Protein AF-A0A7X6A8Q8-F1 (afdb_monomer)

Nearest PDB structures (foldseek):
  4jng-assembly1_B  TM=2.917E-01  e=9.343E+00  Schmallenberg virus

Solvent-accessible surface area (backbone atoms only — not comparable to full-atom values): 3440 Å² total; per-residue (Å²): 132,76,68,59,53,62,49,61,60,70,60,44,53,54,59,41,55,77,47,29,93,72,7,79,74,44,69,30,75,50,74,45,67,48,38,66,49,62,45,55,33,61,74,83,66,59,80,89,73,64,68,52,75,82,130

Foldseek 3Di:
DPQFQKDDPVVLVVVLVVCCVVAVLDWDWDIGGNDIDIDGHDCPPDNPPPDPPDD

pLDDT: mean 88.48, std 9.78, range [61.34, 98.0]

Secondary structure (DSSP, 8-state):
--TTSBP-HHHHHHHHHHTGGG-BSEEEEEEEBTEEEEEEE---S-TTT--SS--

Radius of gyration: 12.7 Å; Cα contacts (8 Å, |Δi|>4): 80; chains: 1; bounding box: 36×13×29 Å

Sequence (55 aa):
LDRHEPVDRATLERMKSVIEHRGPDDEGTHVEPGVGLGFRRLSIIDLAHGHQPMA

Structure (mmCIF, N/CA/C/O backbone):
data_AF-A0A7X6A8Q8-F1
#
_entry.id   AF-A0A7X6A8Q8-F1
#
loop_
_atom_site.group_PDB
_atom_site.id
_atom_site.type_symbol
_atom_site.label_atom_id
_atom_site.label_alt_id
_atom_site.label_comp_id
_atom_site.label_asym_id
_atom_site.label_e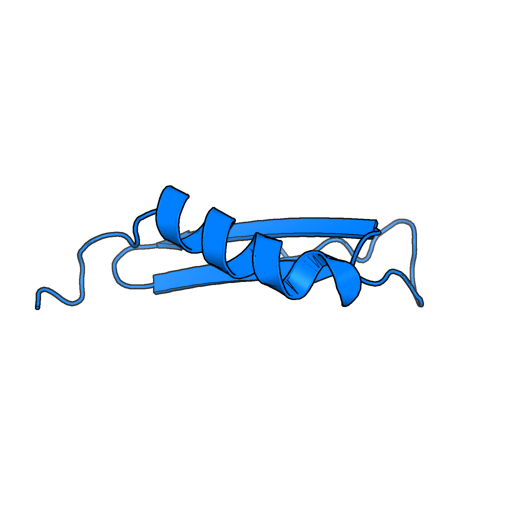ntity_id
_atom_site.label_seq_id
_atom_site.pdbx_PDB_ins_code
_atom_site.Cartn_x
_atom_site.Cartn_y
_atom_site.Cartn_z
_atom_site.occupancy
_atom_site.B_iso_or_equiv
_atom_site.auth_seq_id
_atom_site.auth_comp_id
_atom_site.auth_asym_id
_atom_site.auth_atom_id
_atom_site.pdbx_PDB_model_num
ATOM 1 N N . LEU A 1 1 ? -22.120 6.122 15.022 1.00 64.56 1 LEU A N 1
ATOM 2 C CA . LEU A 1 1 ? -20.872 5.564 14.467 1.00 64.56 1 LEU A CA 1
ATOM 3 C C . LEU A 1 1 ? -19.860 5.597 15.589 1.00 64.56 1 LEU A C 1
ATOM 5 O O . LEU A 1 1 ? -19.476 6.691 15.994 1.00 64.56 1 LEU A O 1
ATOM 9 N N . ASP A 1 2 ? -19.556 4.438 16.162 1.00 73.25 2 ASP A N 1
ATOM 10 C CA . ASP A 1 2 ? -18.492 4.343 17.154 1.00 73.25 2 ASP A CA 1
ATOM 11 C C . ASP A 1 2 ? -17.158 4.576 16.434 1.00 73.25 2 ASP A C 1
ATOM 13 O O . ASP A 1 2 ? -16.868 3.933 15.429 1.00 73.25 2 ASP A O 1
ATOM 17 N N . ARG A 1 3 ? -16.385 5.563 16.891 1.00 72.81 3 ARG A N 1
ATOM 18 C CA . ARG A 1 3 ? -15.099 5.920 16.277 1.00 72.81 3 ARG A CA 1
ATOM 19 C C . ARG A 1 3 ? -13.969 4.990 16.713 1.00 72.81 3 ARG A C 1
ATOM 21 O O . ARG A 1 3 ? -12.854 5.184 16.254 1.00 72.81 3 ARG A O 1
ATOM 28 N N . HIS A 1 4 ? -14.243 4.024 17.587 1.00 77.88 4 HIS A N 1
ATOM 29 C CA . HIS A 1 4 ? -13.251 3.085 18.104 1.00 77.88 4 HIS A CA 1
ATOM 30 C C . HIS A 1 4 ? -13.389 1.670 17.539 1.00 77.88 4 HIS A C 1
ATOM 32 O O . HIS A 1 4 ? -12.540 0.826 17.821 1.00 77.88 4 HIS A O 1
ATOM 38 N N . GLU A 1 5 ? -14.411 1.393 16.727 1.00 83.44 5 GLU A N 1
ATOM 39 C CA . GLU A 1 5 ? -14.534 0.084 16.093 1.00 83.44 5 GLU A CA 1
ATOM 40 C C . GLU A 1 5 ? -13.380 -0.126 15.091 1.00 83.44 5 GLU A C 1
ATOM 42 O O . GLU A 1 5 ? -13.069 0.783 14.311 1.00 83.44 5 GLU A O 1
ATOM 47 N N . PRO A 1 6 ? -12.692 -1.282 15.115 1.00 84.06 6 PRO A N 1
ATOM 48 C CA . PRO A 1 6 ? -11.661 -1.588 14.132 1.00 84.06 6 PRO A CA 1
ATOM 49 C C . PRO A 1 6 ? -12.234 -1.567 12.712 1.00 84.06 6 PRO A C 1
ATOM 51 O O . PRO A 1 6 ? -13.323 -2.080 12.462 1.00 84.06 6 PRO A O 1
ATOM 54 N N . VAL A 1 7 ? -11.482 -1.010 11.761 1.00 92.12 7 VAL A N 1
ATOM 55 C CA . VAL A 1 7 ? -11.882 -1.025 10.347 1.00 92.12 7 VAL A CA 1
ATOM 56 C C . VAL A 1 7 ? -11.89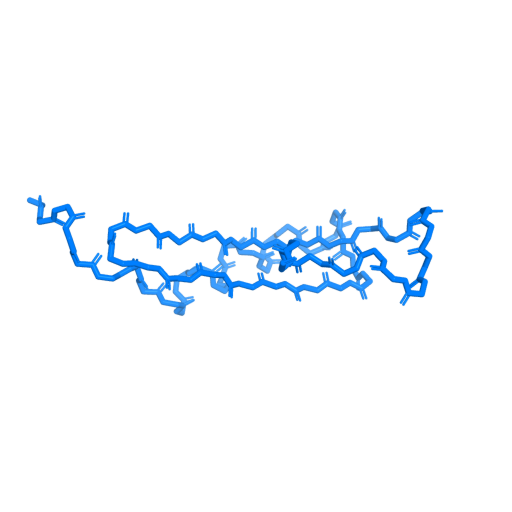5 -2.463 9.821 1.00 92.12 7 VAL A C 1
ATOM 58 O O . VAL A 1 7 ? -10.942 -3.216 10.026 1.00 92.12 7 VAL A O 1
ATOM 61 N N . ASP A 1 8 ? -12.953 -2.838 9.095 1.00 93.88 8 ASP A N 1
ATOM 62 C CA . ASP A 1 8 ? -13.041 -4.146 8.442 1.00 93.88 8 ASP A CA 1
ATOM 63 C C . ASP A 1 8 ? -11.922 -4.319 7.403 1.00 93.88 8 ASP A C 1
ATOM 65 O O . ASP A 1 8 ? -11.902 -3.679 6.343 1.00 93.88 8 ASP A O 1
ATOM 69 N N . ARG A 1 9 ? -11.012 -5.252 7.696 1.00 93.94 9 ARG A N 1
ATOM 70 C CA . ARG A 1 9 ? -9.886 -5.598 6.829 1.00 93.94 9 ARG A CA 1
ATOM 71 C C . ARG A 1 9 ? -10.349 -6.013 5.437 1.00 93.94 9 ARG A C 1
ATOM 73 O O . ARG A 1 9 ? -9.737 -5.593 4.463 1.00 93.94 9 ARG A O 1
ATOM 80 N N . ALA A 1 10 ? -11.432 -6.779 5.309 1.00 95.62 10 ALA A N 1
ATOM 81 C CA . ALA A 1 10 ? -11.880 -7.260 4.004 1.00 95.62 10 ALA A CA 1
ATOM 82 C C . ALA A 1 10 ? -12.304 -6.102 3.088 1.00 95.62 10 ALA A C 1
ATOM 84 O O . A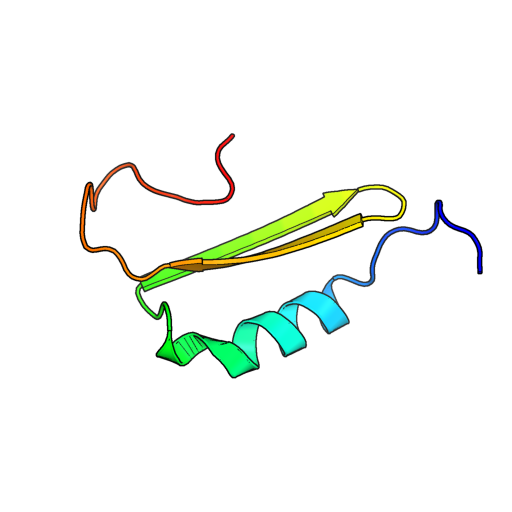LA A 1 10 ? -12.053 -6.125 1.882 1.00 95.62 10 ALA A O 1
ATOM 85 N N . THR A 1 11 ? -12.935 -5.075 3.654 1.00 95.00 11 THR A N 1
ATOM 86 C CA . THR A 1 11 ? -13.268 -3.845 2.929 1.00 95.00 11 THR A CA 1
ATOM 87 C C . THR A 1 11 ? -12.016 -3.102 2.476 1.00 95.00 11 THR A C 1
ATOM 89 O O . THR A 1 11 ? -11.931 -2.709 1.310 1.00 95.00 11 THR A O 1
ATOM 92 N N . LEU A 1 12 ? -11.022 -2.984 3.355 1.00 95.69 12 LEU A N 1
ATOM 93 C CA . LEU A 1 12 ? -9.757 -2.318 3.058 1.00 95.69 12 LEU A CA 1
ATOM 94 C C . LEU A 1 12 ? -8.974 -3.034 1.939 1.00 95.69 12 LEU A C 1
ATOM 96 O O . LEU A 1 12 ? -8.490 -2.378 1.016 1.00 95.69 12 LEU A O 1
ATOM 100 N N . GLU A 1 13 ? -8.951 -4.372 1.945 1.00 96.75 13 GLU A N 1
ATOM 101 C CA . GLU A 1 13 ? -8.336 -5.181 0.881 1.00 96.75 13 GLU A CA 1
ATOM 102 C C . GLU A 1 13 ? -9.005 -4.966 -0.482 1.00 96.75 13 GLU A C 1
ATOM 104 O O . GLU A 1 13 ? -8.327 -4.787 -1.501 1.00 96.75 13 GLU A O 1
ATOM 109 N N . ARG A 1 14 ? -10.345 -4.916 -0.523 1.00 97.75 14 ARG A N 1
ATOM 110 C CA . ARG A 1 14 ? -11.082 -4.638 -1.768 1.00 97.75 14 ARG A CA 1
ATOM 111 C C . ARG A 1 14 ? -10.756 -3.249 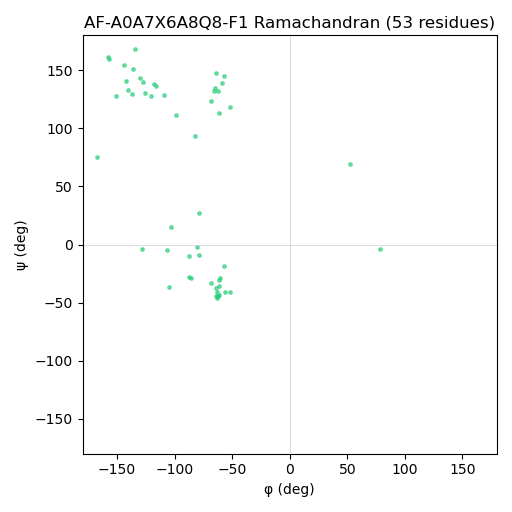-2.310 1.00 97.75 14 ARG A C 1
ATOM 113 O O . ARG A 1 14 ? -10.497 -3.113 -3.502 1.00 97.75 14 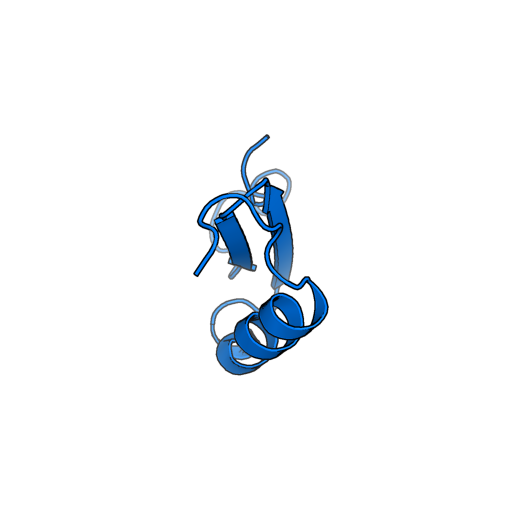ARG A O 1
ATOM 120 N N . MET A 1 15 ? -10.719 -2.230 -1.449 1.00 96.81 15 MET A N 1
ATOM 121 C CA . MET A 1 15 ? -10.385 -0.857 -1.854 1.00 96.81 15 MET A CA 1
ATOM 122 C C . MET A 1 15 ? -8.956 -0.755 -2.405 1.00 96.81 15 MET A C 1
ATOM 124 O O . MET A 1 15 ? -8.745 -0.180 -3.472 1.00 96.81 15 MET A O 1
ATOM 128 N N . LYS A 1 16 ? -7.985 -1.364 -1.714 1.00 96.50 16 LYS A N 1
ATOM 129 C CA . LYS A 1 16 ? -6.574 -1.417 -2.125 1.00 96.50 16 LYS A CA 1
ATOM 130 C C . LYS A 1 16 ? -6.389 -2.137 -3.466 1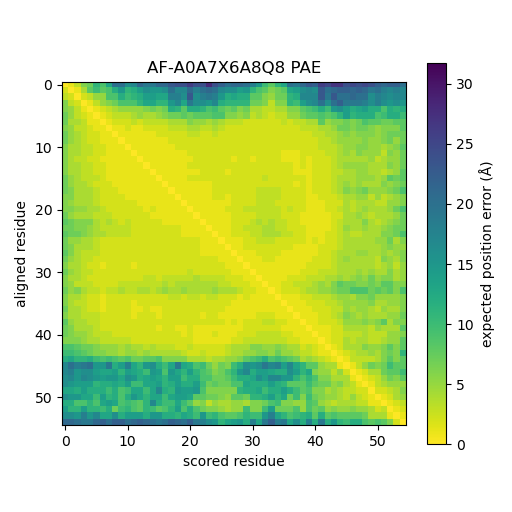.00 96.50 16 LYS A C 1
ATOM 132 O O . LYS A 1 16 ? -5.544 -1.745 -4.267 1.00 96.50 16 LYS A O 1
ATOM 137 N N . SER A 1 17 ? -7.175 -3.178 -3.733 1.00 97.12 17 SER A N 1
ATOM 138 C CA . SER A 1 17 ? -7.105 -3.953 -4.982 1.00 97.12 17 SER A CA 1
ATOM 139 C C . SER A 1 17 ? -7.560 -3.162 -6.211 1.00 97.12 17 SER A C 1
ATOM 141 O O . SER A 1 17 ? -6.967 -3.295 -7.273 1.00 97.12 17 SER A O 1
ATOM 143 N N . VAL A 1 18 ? -8.525 -2.246 -6.076 1.00 98.00 18 VAL A N 1
ATOM 144 C CA . VAL A 1 18 ? -8.965 -1.386 -7.198 1.00 98.00 18 VAL A CA 1
ATOM 145 C C . VAL A 1 18 ? -7.827 -0.508 -7.744 1.00 98.00 18 VAL A C 1
ATOM 147 O O . VAL A 1 18 ? -7.805 -0.170 -8.929 1.00 98.00 18 VAL A O 1
ATOM 150 N N . ILE A 1 19 ? -6.856 -0.154 -6.899 1.00 97.31 19 ILE A N 1
ATOM 151 C CA . ILE A 1 19 ? -5.718 0.703 -7.260 1.00 97.31 19 ILE A CA 1
ATOM 152 C C . ILE A 1 19 ? -4.407 -0.069 -7.476 1.00 97.31 19 ILE A C 1
ATOM 154 O O . ILE A 1 19 ? -3.348 0.551 -7.527 1.00 97.31 19 ILE A O 1
ATOM 158 N N . GLU A 1 20 ? -4.460 -1.395 -7.636 1.00 97.69 20 GLU A N 1
ATOM 159 C CA . GLU A 1 20 ? -3.287 -2.262 -7.847 1.00 97.69 20 GLU A CA 1
ATOM 160 C C . GLU A 1 20 ? -2.381 -1.784 -8.990 1.00 97.69 20 GLU A C 1
ATOM 162 O O . GLU A 1 20 ? -1.167 -1.714 -8.836 1.00 97.69 20 GLU A O 1
ATOM 167 N N . HIS A 1 21 ? -2.967 -1.333 -10.100 1.00 97.44 21 HIS A N 1
ATOM 168 C CA . HIS A 1 21 ? -2.236 -0.804 -11.256 1.00 97.44 21 HIS A CA 1
ATOM 169 C C . HIS A 1 21 ? -1.312 0.389 -10.935 1.00 97.44 21 HIS A C 1
ATOM 171 O O . HIS A 1 21 ? -0.433 0.709 -11.731 1.00 97.44 21 HIS A O 1
ATOM 177 N N . ARG A 1 22 ? -1.512 1.076 -9.800 1.00 96.12 22 ARG A N 1
ATOM 178 C CA . ARG A 1 22 ? -0.658 2.194 -9.354 1.00 96.12 22 ARG A CA 1
ATOM 179 C C . ARG A 1 22 ? 0.549 1.734 -8.538 1.00 96.12 22 ARG A C 1
ATOM 181 O O . ARG A 1 22 ? 1.410 2.556 -8.242 1.00 96.12 22 ARG A O 1
ATOM 188 N N . GLY A 1 23 ? 0.596 0.461 -8.160 1.00 95.94 23 GLY A N 1
ATOM 189 C CA . GLY A 1 23 ? 1.653 -0.122 -7.353 1.00 95.94 23 GLY A CA 1
ATOM 190 C C . GLY A 1 23 ? 1.580 -1.650 -7.342 1.00 95.94 23 GLY A C 1
ATOM 191 O O . GLY A 1 23 ? 1.120 -2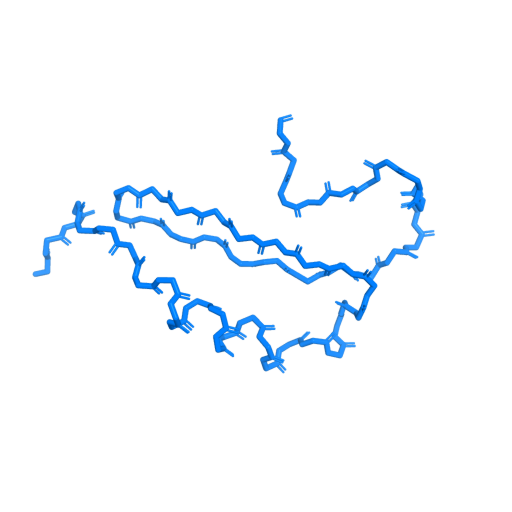.207 -6.344 1.00 95.94 23 GLY A O 1
ATOM 192 N N . PRO A 1 24 ? 1.992 -2.305 -8.443 1.00 95.19 24 PRO A N 1
ATOM 193 C CA . PRO A 1 24 ? 1.899 -3.754 -8.608 1.00 95.19 24 PRO A CA 1
ATOM 194 C C . PRO A 1 24 ? 3.008 -4.530 -7.883 1.00 95.19 24 PRO A C 1
ATOM 196 O O . PRO A 1 24 ? 2.948 -5.754 -7.831 1.00 95.19 24 PRO A O 1
ATOM 199 N N . ASP A 1 25 ? 4.026 -3.846 -7.355 1.00 93.75 25 ASP A N 1
ATOM 200 C CA . ASP A 1 25 ? 5.238 -4.505 -6.865 1.00 93.75 25 ASP A CA 1
ATOM 201 C C . ASP A 1 25 ? 5.115 -4.976 -5.414 1.00 93.75 25 ASP A C 1
ATOM 203 O O . ASP A 1 25 ? 5.787 -5.928 -5.026 1.00 93.75 25 ASP A O 1
ATOM 207 N N . ASP A 1 26 ? 4.298 -4.297 -4.602 1.00 92.44 26 ASP A N 1
ATOM 208 C CA . ASP A 1 26 ? 4.095 -4.655 -3.197 1.00 92.44 26 ASP A CA 1
ATOM 209 C C . ASP A 1 26 ? 2.774 -4.109 -2.634 1.00 92.44 26 ASP A C 1
ATOM 211 O O . ASP A 1 26 ? 2.172 -3.166 -3.166 1.00 92.44 26 ASP A O 1
ATOM 215 N N . GLU A 1 27 ? 2.333 -4.683 -1.520 1.00 94.75 27 GLU A N 1
ATOM 216 C CA . GLU A 1 27 ? 1.124 -4.285 -0.819 1.00 94.75 27 GLU A CA 1
ATOM 217 C C . GLU A 1 27 ? 1.239 -4.386 0.703 1.00 94.75 27 GLU A C 1
ATOM 219 O O . GLU A 1 27 ? 1.976 -5.196 1.249 1.00 94.75 27 GLU A O 1
ATOM 224 N N . GLY A 1 28 ? 0.433 -3.591 1.407 1.00 93.19 28 GLY A N 1
ATOM 225 C CA . GLY A 1 28 ? 0.420 -3.619 2.866 1.00 93.19 28 GLY A CA 1
ATOM 226 C C . GLY A 1 28 ? -0.877 -3.095 3.455 1.00 93.19 28 GLY A C 1
ATOM 227 O O . GLY A 1 28 ? -1.664 -2.418 2.783 1.00 93.19 28 GLY A O 1
ATOM 228 N N . THR A 1 29 ? -1.152 -3.453 4.710 1.00 94.81 29 THR A N 1
ATOM 229 C CA . THR A 1 29 ? -2.364 -3.022 5.414 1.00 94.81 29 THR A CA 1
ATOM 230 C C . THR A 1 29 ? -2.142 -2.927 6.919 1.00 94.81 29 THR A C 1
ATOM 232 O O . THR A 1 29 ? -1.731 -3.899 7.550 1.00 94.81 29 THR A O 1
ATOM 235 N N . HIS A 1 30 ? -2.491 -1.777 7.490 1.00 93.62 30 HIS A N 1
ATOM 236 C CA . HIS A 1 30 ? -2.446 -1.488 8.923 1.00 93.62 30 HIS A CA 1
ATOM 237 C C . HIS A 1 30 ? -3.856 -1.233 9.450 1.00 93.62 30 HIS A C 1
ATOM 239 O O . HIS A 1 30 ? -4.632 -0.535 8.797 1.00 93.62 30 HIS A O 1
ATOM 245 N N . VAL A 1 31 ? -4.197 -1.799 10.607 1.00 93.44 31 VAL A N 1
ATOM 246 C CA . VAL A 1 31 ? -5.517 -1.628 11.232 1.00 93.44 31 VAL A CA 1
ATOM 247 C C . VAL A 1 31 ? -5.340 -1.392 12.724 1.00 93.44 31 VAL A C 1
ATOM 249 O O . VAL A 1 31 ? -4.695 -2.180 13.410 1.00 93.44 31 VAL A O 1
ATOM 252 N N . GLU A 1 32 ? -5.979 -0.338 13.209 1.00 91.94 32 GLU A N 1
ATOM 253 C CA . GLU A 1 32 ? -6.083 0.046 14.614 1.00 91.94 32 GLU A CA 1
ATOM 254 C C . GLU A 1 32 ? -7.547 0.415 14.930 1.00 91.94 32 GLU A C 1
ATOM 256 O O . GLU A 1 32 ? -8.369 0.553 14.015 1.00 91.94 32 GLU A O 1
ATOM 261 N N . PRO A 1 33 ? -7.926 0.567 16.211 1.00 92.31 33 PRO A N 1
ATOM 262 C CA . PRO A 1 33 ? -9.255 1.051 16.582 1.00 92.31 33 PRO A CA 1
ATOM 263 C C . PRO A 1 33 ? -9.606 2.359 15.853 1.00 92.31 33 PRO A C 1
ATOM 265 O O . PRO A 1 33 ? -8.924 3.369 16.017 1.00 92.31 33 PRO A O 1
ATOM 268 N N . GLY A 1 34 ? -10.661 2.345 15.035 1.00 90.94 34 GLY A N 1
ATOM 269 C CA . GLY A 1 34 ? -11.132 3.524 14.307 1.00 90.94 34 GLY A CA 1
ATOM 270 C C . GLY A 1 34 ? -10.358 3.918 13.047 1.00 90.94 34 GLY A C 1
ATOM 271 O O . GLY A 1 34 ? -10.773 4.864 12.374 1.00 90.94 34 GLY A O 1
ATOM 272 N N . VAL A 1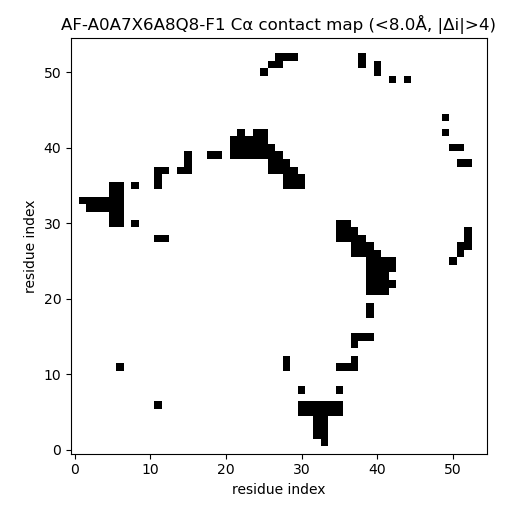 35 ? -9.259 3.237 12.696 1.00 93.06 35 VAL A N 1
ATOM 273 C CA . VAL A 1 35 ? -8.432 3.597 11.532 1.00 93.06 35 VAL A CA 1
ATOM 274 C C . VAL A 1 35 ? -7.888 2.376 10.791 1.00 93.06 35 VAL A C 1
ATOM 276 O O . VAL A 1 35 ? -7.488 1.374 11.377 1.00 93.06 35 VAL A O 1
ATOM 279 N N . GLY A 1 36 ? -7.867 2.471 9.463 1.00 94.00 36 GLY A N 1
ATOM 280 C CA . GLY A 1 36 ? -7.298 1.465 8.579 1.00 94.00 36 GLY A CA 1
ATOM 281 C C . GLY A 1 36 ? -6.559 2.133 7.426 1.00 94.00 36 GLY A C 1
ATOM 282 O O . GLY A 1 36 ? -7.084 3.057 6.806 1.00 94.00 36 GLY A O 1
ATOM 283 N N . LEU A 1 37 ? -5.345 1.670 7.142 1.00 95.06 37 LEU A N 1
ATOM 284 C CA . LEU A 1 37 ? -4.507 2.146 6.044 1.00 95.06 37 LEU A CA 1
ATOM 285 C C . LEU A 1 37 ? -4.199 0.976 5.110 1.00 95.06 37 LEU A C 1
ATOM 287 O O . LEU A 1 37 ? -3.717 -0.058 5.564 1.00 95.06 37 LEU A O 1
ATOM 291 N N . GLY A 1 38 ? -4.457 1.137 3.813 1.00 94.88 38 GLY A N 1
ATOM 292 C CA . GLY A 1 38 ? -4.086 0.178 2.770 1.00 94.88 38 GLY A CA 1
ATOM 293 C C . GLY A 1 38 ? -3.114 0.817 1.781 1.00 94.88 38 GLY A C 1
ATOM 294 O O . GLY A 1 38 ? -3.302 1.973 1.403 1.00 94.88 38 GLY A O 1
ATOM 295 N N . PHE A 1 39 ? -2.084 0.080 1.362 1.00 95.25 39 PHE A N 1
ATOM 296 C CA . PHE A 1 39 ? -1.010 0.598 0.512 1.00 95.25 39 PHE A CA 1
ATOM 297 C C . PHE A 1 39 ? -0.733 -0.291 -0.709 1.00 95.25 39 PHE A C 1
ATOM 299 O O . PHE A 1 39 ? -0.782 -1.516 -0.615 1.00 95.25 39 PHE A O 1
ATOM 306 N N . ARG A 1 40 ? -0.406 0.337 -1.845 1.00 95.25 40 ARG A N 1
ATOM 307 C CA . ARG A 1 40 ? 0.108 -0.290 -3.074 1.00 95.25 40 ARG A CA 1
ATOM 308 C C . ARG A 1 40 ? 1.418 0.391 -3.449 1.00 95.25 40 ARG A C 1
ATOM 310 O O . ARG A 1 40 ? 1.449 1.622 -3.511 1.00 95.25 40 ARG A O 1
ATOM 317 N N . ARG A 1 41 ? 2.472 -0.379 -3.723 1.00 93.62 41 ARG A N 1
ATOM 318 C CA . ARG A 1 41 ? 3.802 0.161 -4.029 1.00 93.62 41 ARG A CA 1
ATOM 319 C C . ARG A 1 41 ? 4.174 -0.019 -5.489 1.00 93.62 41 ARG A C 1
ATOM 321 O O . ARG A 1 41 ? 4.164 -1.133 -6.002 1.00 93.62 41 ARG A O 1
ATOM 328 N N . LEU A 1 42 ? 4.583 1.073 -6.126 1.00 93.31 42 LEU A N 1
ATOM 329 C CA . LEU A 1 42 ? 5.424 1.027 -7.318 1.00 93.31 42 LEU A CA 1
ATOM 330 C C . LEU A 1 42 ? 6.869 1.271 -6.871 1.00 93.31 42 LEU A C 1
ATOM 332 O O . LEU A 1 42 ? 7.221 2.350 -6.388 1.00 93.31 42 LEU A O 1
ATOM 336 N N . SER A 1 43 ? 7.691 0.242 -6.971 1.00 89.62 43 SER A N 1
ATOM 337 C CA . SER A 1 43 ? 9.070 0.195 -6.512 1.00 89.62 43 SER A CA 1
ATOM 338 C C . SER A 1 43 ? 9.977 0.834 -7.562 1.00 89.62 43 SER A C 1
ATOM 340 O O . SER A 1 43 ? 10.424 0.188 -8.502 1.00 89.62 43 SER A O 1
ATOM 342 N N . ILE A 1 44 ? 10.244 2.133 -7.410 1.00 87.81 44 ILE A N 1
ATOM 343 C CA . ILE A 1 44 ? 11.129 2.898 -8.313 1.00 87.81 44 ILE A CA 1
ATOM 344 C C . ILE A 1 44 ? 12.492 3.163 -7.659 1.00 87.81 44 ILE A C 1
ATOM 346 O O . ILE A 1 44 ? 13.524 3.139 -8.325 1.00 87.81 44 ILE A O 1
ATOM 350 N N . ILE A 1 45 ? 12.503 3.413 -6.348 1.00 83.44 45 ILE A N 1
ATOM 351 C CA . ILE A 1 45 ? 13.698 3.724 -5.554 1.00 83.44 45 ILE A CA 1
ATOM 352 C C . ILE A 1 45 ? 13.744 2.772 -4.363 1.00 83.44 45 ILE A C 1
ATOM 354 O O . ILE A 1 45 ? 12.708 2.505 -3.754 1.00 83.44 45 ILE A O 1
ATOM 358 N N . ASP A 1 46 ? 14.951 2.299 -4.043 1.00 72.19 46 ASP A N 1
ATOM 359 C CA . ASP A 1 46 ? 15.227 1.369 -2.944 1.00 72.19 46 ASP A CA 1
ATOM 360 C C . ASP A 1 46 ? 14.335 0.120 -3.000 1.00 72.19 46 ASP A C 1
ATOM 362 O O . ASP A 1 46 ? 13.399 -0.086 -2.222 1.00 72.19 46 ASP A O 1
ATOM 366 N N . LEU A 1 47 ? 14.601 -0.703 -4.015 1.00 74.62 47 LEU A N 1
ATOM 367 C CA . LEU A 1 47 ? 13.836 -1.916 -4.301 1.00 74.62 47 LEU A CA 1
ATOM 368 C C . LEU A 1 47 ? 13.900 -2.933 -3.154 1.00 74.62 47 LEU A C 1
ATOM 370 O O . LEU A 1 47 ? 12.940 -3.666 -2.960 1.00 74.62 47 LEU A O 1
ATOM 374 N N . ALA A 1 48 ? 15.005 -2.963 -2.402 1.00 74.88 48 ALA A N 1
ATOM 375 C CA . ALA A 1 48 ? 15.261 -3.980 -1.387 1.00 74.88 48 ALA A CA 1
ATOM 376 C C . ALA A 1 48 ? 14.682 -3.643 -0.002 1.00 74.88 48 ALA A C 1
ATOM 378 O O . ALA A 1 48 ? 14.369 -4.569 0.740 1.00 74.88 48 ALA A O 1
ATOM 379 N N . HIS A 1 49 ? 14.533 -2.360 0.357 1.00 79.69 49 HIS A N 1
ATOM 380 C CA . HIS A 1 49 ? 14.141 -1.981 1.726 1.00 79.69 49 HIS A CA 1
ATOM 381 C C . HIS A 1 49 ? 12.954 -1.017 1.817 1.00 79.69 49 HIS A C 1
ATOM 383 O O . HIS A 1 49 ? 12.482 -0.742 2.916 1.00 79.69 49 HIS A O 1
ATOM 389 N N . GLY A 1 50 ? 12.417 -0.525 0.699 1.00 75.12 50 GLY A N 1
ATOM 390 C CA . GLY A 1 50 ? 11.324 0.453 0.715 1.00 75.12 50 GLY A CA 1
ATOM 391 C C . GLY A 1 50 ? 9.918 -0.112 0.976 1.00 75.12 50 GLY A C 1
ATOM 392 O O . GLY A 1 50 ? 8.954 0.477 0.483 1.00 75.12 50 GLY A O 1
ATOM 393 N N . HIS A 1 51 ? 9.788 -1.237 1.688 1.00 77.38 51 HIS A N 1
ATOM 394 C CA . HIS A 1 51 ? 8.493 -1.823 2.058 1.00 77.38 51 HIS A CA 1
ATOM 395 C C . HIS A 1 51 ? 7.630 -0.829 2.846 1.00 77.38 51 HIS A C 1
ATOM 397 O O . HIS A 1 51 ? 8.136 -0.017 3.623 1.00 77.38 51 HIS A O 1
ATOM 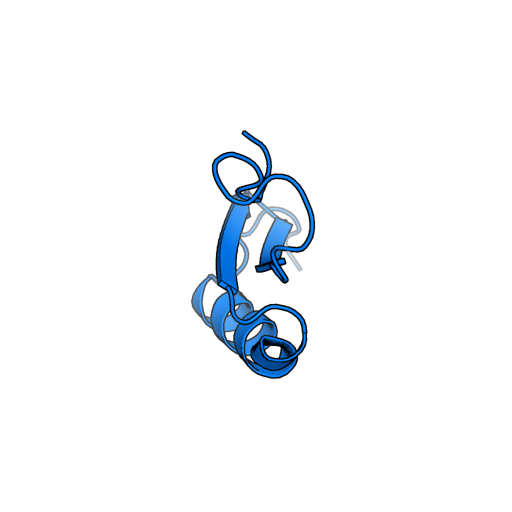403 N N . GLN A 1 52 ? 6.313 -0.890 2.636 1.00 75.19 52 GLN A N 1
ATOM 404 C CA . GLN A 1 52 ? 5.351 -0.030 3.323 1.00 75.19 52 GLN A CA 1
ATOM 405 C C . GLN A 1 52 ? 4.117 -0.815 3.797 1.00 75.19 52 GLN A C 1
ATOM 407 O O . GLN A 1 52 ? 3.718 -1.765 3.125 1.00 75.19 52 GLN A O 1
ATOM 412 N N . PRO A 1 53 ? 3.446 -0.397 4.890 1.00 71.81 53 PRO A N 1
ATOM 413 C CA . PRO A 1 53 ? 3.708 0.796 5.708 1.00 71.81 53 PRO A CA 1
ATOM 414 C C . PRO A 1 53 ? 5.070 0.754 6.412 1.00 71.81 53 PRO A C 1
ATOM 416 O O . PRO A 1 53 ? 5.556 -0.326 6.732 1.00 71.81 53 PRO A O 1
ATOM 419 N N . MET A 1 54 ? 5.699 1.917 6.605 1.00 73.06 54 MET A N 1
ATOM 420 C CA . MET A 1 54 ? 6.963 2.000 7.348 1.00 73.06 54 MET A CA 1
ATOM 421 C C . MET A 1 54 ? 6.725 1.534 8.792 1.00 73.06 54 MET A C 1
ATOM 423 O O . MET A 1 54 ? 5.741 1.960 9.402 1.00 73.06 54 MET A O 1
ATOM 427 N N . ALA A 1 55 ? 7.597 0.658 9.295 1.00 61.34 55 ALA A N 1
ATOM 428 C CA . ALA A 1 55 ? 7.585 0.149 10.667 1.00 61.34 55 ALA A CA 1
ATOM 429 C C . ALA A 1 55 ? 8.524 0.953 11.575 1.00 61.34 55 ALA A C 1
ATOM 431 O O . ALA A 1 55 ? 9.582 1.398 11.072 1.00 61.34 55 ALA A O 1
#

Mean predicted aligned error: 5.26 Å